Protein AF-A0A7X6ZP67-F1 (afdb_monomer_lite)

Foldseek 3Di:
DADDDDDDDPDDCPVVRVVRRVVCCVVDVDDDDDWDADPVRDIDDDD

Radius of gyration: 11.61 Å; chains: 1; bounding box: 24×19×29 Å

pLDDT: mean 91.68, std 7.62, range [53.25, 96.88]

Sequence (47 aa):
MGGLFGVISKRECVNELFYGTDYHSHLGTKRAGMAVINRDGLFARSI

Structure (mmCIF, N/CA/C/O backbone):
data_AF-A0A7X6ZP67-F1
#
_entry.id   AF-A0A7X6ZP67-F1
#
loop_
_atom_site.group_PDB
_atom_site.id
_atom_site.type_symbol
_atom_site.label_atom_id
_atom_site.label_alt_id
_atom_site.label_comp_id
_atom_site.label_asym_id
_atom_site.label_entity_id
_atom_site.label_seq_id
_atom_site.pdbx_PDB_ins_code
_atom_site.Cartn_x
_atom_site.Cartn_y
_atom_site.Cartn_z
_atom_site.occupancy
_atom_site.B_iso_or_equiv
_atom_site.auth_seq_id
_atom_site.auth_comp_id
_atom_site.auth_asym_id
_atom_site.auth_atom_id
_atom_site.pdbx_PDB_model_num
ATOM 1 N N . MET A 1 1 ? 13.366 -0.325 -11.011 1.00 77.56 1 MET A N 1
ATOM 2 C CA . MET A 1 1 ? 13.469 0.301 -9.678 1.00 77.56 1 MET A CA 1
ATOM 3 C C . MET A 1 1 ? 12.206 -0.077 -8.907 1.00 77.56 1 MET A C 1
ATOM 5 O O . MET A 1 1 ? 11.416 -0.856 -9.429 1.00 77.56 1 MET A O 1
ATOM 9 N N . GLY A 1 2 ? 12.045 0.345 -7.661 1.00 88.12 2 GLY A N 1
ATOM 10 C CA . GLY A 1 2 ? 10.824 0.132 -6.883 1.00 88.12 2 GLY A CA 1
ATOM 11 C C . GLY A 1 2 ? 10.574 1.361 -6.019 1.00 88.12 2 GLY A C 1
ATOM 12 O O . GLY A 1 2 ? 11.496 2.150 -5.816 1.00 88.12 2 GLY A O 1
ATOM 13 N N . GLY A 1 3 ? 9.344 1.536 -5.550 1.00 91.88 3 GLY A N 1
ATOM 14 C CA . GLY A 1 3 ? 8.957 2.638 -4.673 1.00 91.88 3 GLY A CA 1
ATOM 15 C C . GLY A 1 3 ? 8.173 2.125 -3.472 1.00 91.88 3 GLY A C 1
ATOM 16 O O . GLY A 1 3 ? 7.550 1.067 -3.54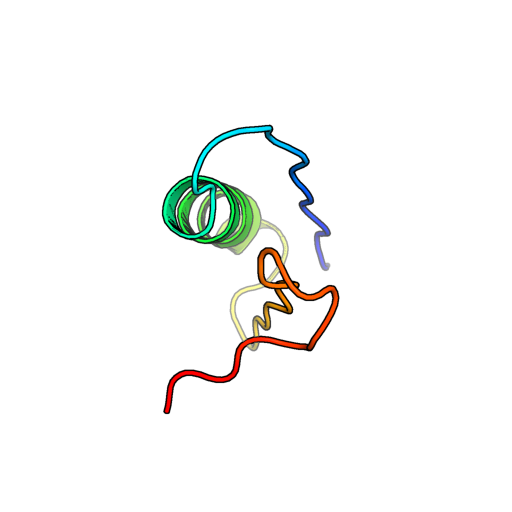4 1.00 91.88 3 GLY A O 1
ATOM 17 N N . LEU A 1 4 ? 8.205 2.880 -2.376 1.00 94.88 4 LEU A N 1
ATOM 18 C CA . LEU A 1 4 ? 7.383 2.640 -1.194 1.00 94.88 4 LEU A CA 1
ATOM 19 C C . LEU A 1 4 ? 6.612 3.919 -0.870 1.00 94.88 4 LEU A C 1
ATOM 21 O O . LEU A 1 4 ? 7.174 5.012 -0.914 1.00 94.88 4 LEU A O 1
ATOM 25 N N . PHE A 1 5 ? 5.330 3.772 -0.559 1.00 95.75 5 PHE A N 1
ATOM 26 C CA . PHE A 1 5 ? 4.452 4.848 -0.119 1.00 95.75 5 PHE A CA 1
ATOM 27 C C . PHE A 1 5 ? 3.689 4.384 1.126 1.00 95.75 5 PHE A C 1
ATOM 29 O O . PHE A 1 5 ? 3.356 3.205 1.246 1.00 95.75 5 PHE A O 1
ATOM 36 N N . GLY A 1 6 ? 3.435 5.294 2.063 1.00 96.19 6 GLY A N 1
ATOM 37 C CA . GLY A 1 6 ? 2.731 4.994 3.305 1.00 96.19 6 GLY A CA 1
ATOM 38 C C . GLY A 1 6 ? 2.000 6.220 3.835 1.00 96.19 6 GLY A C 1
ATOM 39 O O . GLY A 1 6 ? 2.463 7.346 3.670 1.00 96.19 6 GLY A O 1
ATOM 40 N N . VAL A 1 7 ? 0.857 5.991 4.478 1.00 96.75 7 VAL A N 1
ATOM 41 C CA . VAL A 1 7 ? 0.001 7.035 5.049 1.00 96.75 7 VAL A CA 1
ATOM 42 C C . VAL A 1 7 ? -0.538 6.579 6.404 1.00 96.75 7 VAL A C 1
ATOM 44 O O . VAL A 1 7 ? -0.844 5.404 6.600 1.00 96.75 7 VAL A O 1
ATOM 47 N N . ILE A 1 8 ? -0.637 7.515 7.350 1.00 95.50 8 ILE A N 1
ATOM 48 C CA . ILE A 1 8 ? -1.277 7.322 8.655 1.00 95.50 8 ILE A CA 1
ATOM 49 C C . ILE A 1 8 ? -2.289 8.449 8.834 1.00 95.50 8 ILE A C 1
ATOM 51 O O . ILE A 1 8 ? -1.943 9.624 8.721 1.00 95.50 8 ILE A O 1
ATOM 55 N N . SER A 1 9 ? -3.537 8.099 9.136 1.00 94.44 9 SER A N 1
ATOM 56 C CA . SER A 1 9 ? -4.621 9.062 9.314 1.00 94.44 9 SER A CA 1
ATOM 57 C C . SER A 1 9 ? -5.580 8.613 10.412 1.00 94.44 9 SER A C 1
ATOM 59 O O . SER A 1 9 ? -5.755 7.424 10.665 1.00 94.44 9 SER A O 1
ATOM 61 N N . LYS A 1 10 ? -6.237 9.581 11.063 1.00 93.38 10 LYS A N 1
ATOM 62 C CA . LYS A 1 10 ? -7.377 9.316 11.963 1.00 93.38 10 LYS A CA 1
ATOM 63 C C . LYS A 1 10 ? -8.661 8.987 11.186 1.00 93.38 10 LYS A C 1
ATOM 65 O O . LYS A 1 10 ? -9.651 8.568 11.782 1.00 93.38 10 LYS A O 1
ATOM 70 N N . ARG A 1 11 ? -8.665 9.234 9.873 1.00 92.88 11 ARG A N 1
ATOM 71 C CA . ARG A 1 11 ? -9.756 8.939 8.937 1.00 92.88 11 ARG A CA 1
ATOM 72 C C . ARG A 1 11 ? -9.341 7.785 8.021 1.00 92.88 11 ARG A C 1
ATOM 74 O O . ARG A 1 11 ? -8.181 7.386 8.007 1.00 92.88 11 ARG A O 1
ATOM 81 N N . GLU A 1 12 ? -10.298 7.230 7.285 1.00 92.81 12 GLU A N 1
ATOM 82 C CA . GLU A 1 12 ? -10.007 6.189 6.298 1.00 92.81 12 GLU A CA 1
ATOM 83 C C . GLU A 1 12 ? -9.071 6.734 5.210 1.00 92.81 12 GLU A C 1
ATOM 85 O O . GLU A 1 12 ? -9.354 7.770 4.618 1.00 92.81 12 GLU A O 1
ATOM 90 N N . CYS A 1 13 ? -7.953 6.042 4.980 1.00 94.94 13 CYS A N 1
ATOM 91 C CA . CYS A 1 13 ? -6.866 6.478 4.093 1.00 94.94 13 CYS A CA 1
ATOM 92 C C . CYS A 1 13 ? -6.497 5.427 3.032 1.00 94.94 13 CYS A C 1
ATOM 94 O O . CYS A 1 13 ? -5.438 5.497 2.413 1.00 94.94 13 CYS A O 1
ATOM 96 N N . VAL A 1 14 ? -7.373 4.442 2.795 1.00 94.88 14 VAL A N 1
ATOM 97 C CA . VAL A 1 14 ? -7.131 3.360 1.822 1.00 94.88 14 VAL A CA 1
ATOM 98 C C . VAL A 1 14 ? -6.946 3.924 0.409 1.00 94.88 14 VAL A C 1
ATOM 100 O O . VAL A 1 14 ? -6.011 3.545 -0.291 1.00 94.88 14 VAL A O 1
ATOM 103 N N . ASN A 1 15 ? -7.783 4.888 0.012 1.00 95.62 15 ASN A N 1
ATOM 104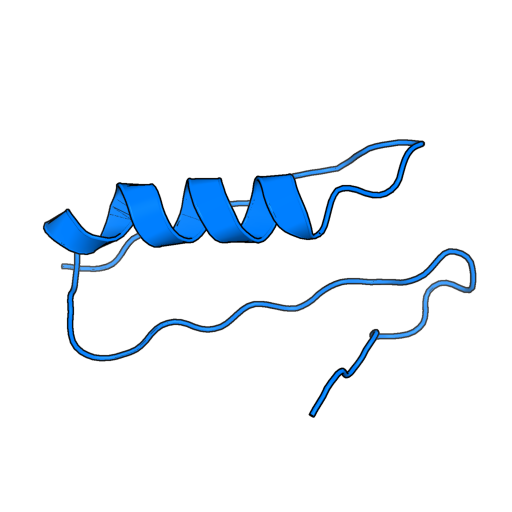 C CA . ASN A 1 15 ? -7.682 5.540 -1.297 1.00 95.62 15 ASN A CA 1
ATOM 105 C C . ASN A 1 15 ? -6.395 6.361 -1.434 1.00 95.62 15 ASN A C 1
ATOM 107 O O . ASN A 1 15 ? -5.758 6.342 -2.481 1.00 95.62 15 ASN A O 1
ATOM 111 N N . GLU A 1 16 ? -5.987 7.060 -0.376 1.00 96.88 16 GLU A N 1
ATOM 112 C CA . GLU A 1 16 ? -4.750 7.847 -0.358 1.00 96.88 16 GLU A CA 1
ATOM 113 C C . GLU A 1 16 ? -3.528 6.930 -0.525 1.00 96.88 16 GLU A C 1
ATOM 115 O O . GLU A 1 16 ? -2.640 7.228 -1.324 1.00 96.88 16 GLU A O 1
ATOM 120 N N . LEU A 1 17 ? -3.523 5.775 0.155 1.00 96.06 17 LEU A N 1
ATOM 121 C CA . LEU A 1 17 ? -2.505 4.734 -0.009 1.00 96.06 17 LEU A CA 1
ATOM 122 C C . LEU A 1 17 ? -2.462 4.187 -1.444 1.00 96.06 17 LEU A C 1
ATOM 124 O O . LEU A 1 17 ? -1.374 4.023 -2.000 1.00 96.06 17 LEU A O 1
ATOM 128 N N . PHE A 1 18 ? -3.626 3.942 -2.052 1.00 95.25 18 PHE A N 1
ATOM 129 C CA . PHE A 1 18 ? -3.736 3.456 -3.428 1.00 95.25 18 PHE A CA 1
ATOM 130 C C . PHE A 1 18 ? -3.178 4.457 -4.437 1.00 95.25 18 PHE A C 1
ATOM 132 O O . PHE A 1 18 ? -2.260 4.119 -5.184 1.00 95.25 18 PHE A O 1
ATOM 139 N N . TYR A 1 19 ? -3.661 5.701 -4.423 1.00 96.06 19 TYR A N 1
ATOM 140 C CA . TYR A 1 19 ? -3.215 6.715 -5.380 1.00 96.06 19 TYR A CA 1
ATOM 141 C C . TYR A 1 19 ? -1.739 7.085 -5.196 1.00 96.06 19 TYR A C 1
ATOM 143 O O . TYR A 1 19 ? -1.034 7.292 -6.183 1.00 96.06 19 TYR A O 1
ATOM 151 N N . GLY A 1 20 ? -1.236 7.119 -3.958 1.00 95.38 20 GLY A N 1
ATOM 152 C CA . GLY A 1 20 ? 0.190 7.342 -3.710 1.00 95.38 20 GLY A CA 1
ATOM 153 C C . GLY A 1 20 ? 1.073 6.184 -4.185 1.00 95.38 20 GLY A C 1
ATOM 154 O O . GLY A 1 20 ? 2.173 6.412 -4.686 1.00 95.38 20 GLY A O 1
ATOM 155 N N . THR A 1 21 ? 0.581 4.944 -4.097 1.00 95.12 21 THR A N 1
ATOM 156 C CA . THR A 1 21 ? 1.266 3.774 -4.668 1.00 95.12 21 THR A CA 1
ATOM 157 C C . THR A 1 21 ? 1.269 3.824 -6.198 1.00 95.12 21 THR A C 1
ATOM 159 O O . THR A 1 21 ? 2.319 3.610 -6.803 1.00 95.12 21 THR A O 1
ATOM 162 N N . ASP A 1 22 ? 0.137 4.155 -6.826 1.00 94.50 22 ASP A N 1
ATOM 163 C CA . ASP A 1 22 ? 0.018 4.252 -8.288 1.00 94.50 22 ASP A CA 1
ATOM 164 C C . ASP A 1 22 ? 0.872 5.387 -8.879 1.00 94.50 22 ASP A C 1
ATOM 166 O O . ASP A 1 22 ? 1.469 5.240 -9.945 1.00 94.50 22 ASP A O 1
ATOM 170 N N . TYR A 1 23 ? 1.051 6.491 -8.146 1.00 95.00 23 TYR A N 1
ATOM 171 C CA . TYR A 1 23 ? 1.965 7.560 -8.555 1.00 95.00 23 TYR A CA 1
ATOM 172 C C . TYR A 1 23 ? 3.407 7.054 -8.758 1.00 95.00 23 TYR A C 1
ATOM 174 O O . TYR A 1 23 ? 4.122 7.524 -9.648 1.00 95.00 23 TYR A O 1
ATOM 182 N N . HIS A 1 24 ? 3.836 6.047 -7.990 1.00 94.75 24 HIS A N 1
ATOM 183 C CA . HIS A 1 24 ? 5.148 5.406 -8.118 1.00 94.75 24 HIS A CA 1
ATOM 184 C C . HIS A 1 24 ? 5.244 4.375 -9.256 1.00 94.75 24 HIS A C 1
ATOM 186 O O . HIS A 1 24 ? 6.293 3.744 -9.400 1.00 94.75 24 HIS A O 1
ATOM 192 N N . SER A 1 25 ? 4.230 4.228 -10.115 1.00 91.50 25 SER A N 1
ATOM 193 C CA . SER A 1 25 ? 4.269 3.318 -11.274 1.00 91.50 25 SER A CA 1
ATOM 194 C C . SER A 1 25 ? 5.455 3.581 -12.217 1.00 91.50 25 SER A C 1
ATOM 196 O O . SER A 1 25 ? 5.980 2.656 -12.836 1.00 91.50 25 SER A O 1
ATOM 198 N N . HIS A 1 26 ? 5.967 4.816 -12.269 1.00 93.38 26 HIS A N 1
ATOM 199 C CA . HIS A 1 26 ? 7.192 5.155 -13.006 1.00 93.38 26 HIS A CA 1
ATOM 200 C C . HIS A 1 26 ? 8.469 4.519 -12.418 1.00 93.38 26 HIS A C 1
ATOM 202 O O . HIS A 1 26 ? 9.462 4.357 -13.127 1.00 93.38 26 HIS A O 1
ATOM 208 N N . LEU A 1 27 ? 8.462 4.136 -11.138 1.00 94.50 27 LEU A N 1
ATOM 209 C CA . LEU A 1 27 ? 9.575 3.447 -10.483 1.00 94.50 27 LEU A CA 1
ATOM 210 C C . LEU A 1 27 ? 9.547 1.941 -10.766 1.00 94.50 27 LEU A C 1
A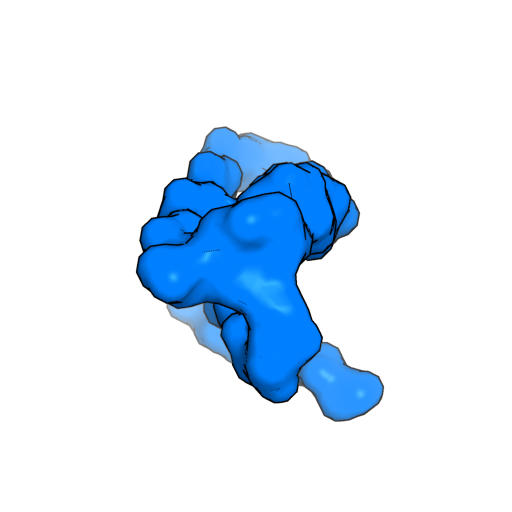TOM 212 O O . LEU A 1 27 ? 10.615 1.326 -10.835 1.00 94.50 27 LEU A O 1
ATOM 216 N N . GLY A 1 28 ? 8.365 1.357 -10.989 1.00 92.56 28 GLY A N 1
ATOM 217 C CA . GLY A 1 28 ? 8.191 -0.045 -11.364 1.00 92.56 28 GLY A CA 1
ATOM 218 C C . GLY A 1 28 ? 6.748 -0.389 -11.748 1.00 92.56 28 GLY A C 1
ATOM 219 O O . GLY A 1 28 ? 5.816 -0.047 -11.036 1.00 92.56 28 GLY A O 1
ATOM 220 N N . THR A 1 29 ? 6.575 -1.127 -12.850 1.00 92.31 29 THR A N 1
ATOM 221 C CA . THR A 1 29 ? 5.263 -1.378 -13.488 1.00 92.31 29 THR A CA 1
ATOM 222 C C . THR A 1 29 ? 4.768 -2.824 -13.388 1.00 92.31 29 THR A C 1
ATOM 224 O O . THR A 1 29 ? 3.695 -3.153 -13.883 1.00 92.31 29 THR A O 1
ATOM 227 N N . LYS A 1 30 ? 5.554 -3.732 -12.794 1.00 93.38 30 LYS A N 1
ATOM 228 C CA . LYS A 1 30 ? 5.268 -5.178 -12.848 1.00 93.38 30 LYS A CA 1
ATOM 229 C C . LYS A 1 30 ? 4.352 -5.667 -11.725 1.00 93.38 30 LYS A C 1
ATOM 231 O O . LYS A 1 30 ? 3.547 -6.565 -11.952 1.00 93.38 30 LYS A O 1
ATOM 236 N N . ARG A 1 31 ? 4.554 -5.183 -10.496 1.00 92.56 31 ARG A N 1
ATOM 237 C CA . ARG A 1 31 ? 3.857 -5.647 -9.285 1.00 92.56 31 ARG A CA 1
ATOM 238 C C . ARG A 1 31 ? 3.753 -4.505 -8.282 1.00 92.56 31 ARG A C 1
ATOM 240 O O . ARG A 1 31 ? 4.739 -3.805 -8.072 1.00 92.56 31 ARG A O 1
ATOM 247 N N . ALA A 1 32 ? 2.600 -4.403 -7.633 1.00 93.50 32 ALA A N 1
ATOM 248 C CA . ALA A 1 32 ? 2.349 -3.529 -6.494 1.00 93.50 32 ALA A CA 1
ATOM 249 C C . ALA A 1 32 ? 1.589 -4.312 -5.412 1.00 93.50 32 ALA A C 1
ATOM 251 O O . ALA A 1 32 ? 0.994 -5.354 -5.694 1.00 93.50 32 ALA A O 1
ATOM 252 N N . GLY A 1 33 ? 1.630 -3.826 -4.175 1.00 93.00 33 GLY A N 1
ATOM 253 C CA . GLY A 1 33 ? 0.917 -4.416 -3.049 1.00 93.00 33 GLY A CA 1
ATOM 254 C C . GLY A 1 33 ? 0.704 -3.385 -1.951 1.00 93.00 33 GLY A C 1
ATOM 255 O O . GLY A 1 33 ? 1.523 -2.487 -1.775 1.00 93.00 33 GLY A O 1
ATOM 256 N N . MET A 1 34 ? -0.401 -3.521 -1.224 1.00 95.12 34 MET A N 1
ATOM 257 C CA . MET A 1 34 ? -0.756 -2.654 -0.104 1.00 95.12 34 MET A CA 1
ATOM 258 C C . MET A 1 34 ? -1.183 -3.505 1.086 1.00 95.12 34 MET A C 1
ATOM 260 O O . MET A 1 34 ? -1.781 -4.567 0.916 1.00 95.12 34 MET A O 1
ATOM 264 N N . ALA A 1 35 ? -0.903 -3.014 2.288 1.00 95.38 35 ALA A N 1
ATOM 265 C CA . ALA A 1 35 ? -1.422 -3.559 3.531 1.00 95.38 35 ALA A CA 1
ATOM 266 C C . ALA A 1 35 ? -1.971 -2.404 4.3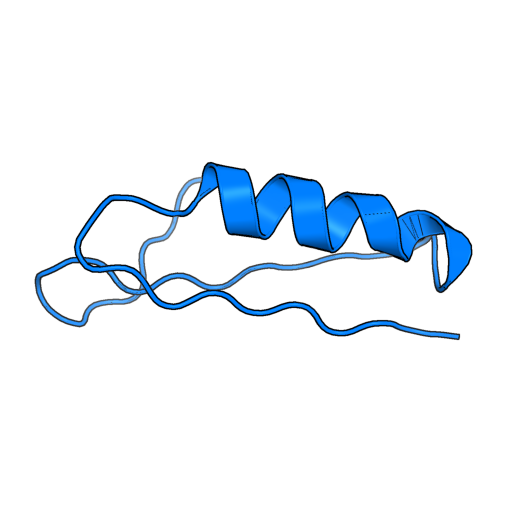67 1.00 95.38 35 ALA A C 1
ATOM 268 O O . ALA A 1 35 ? -1.331 -1.360 4.488 1.00 95.38 35 ALA A O 1
ATOM 269 N N . VAL A 1 36 ? -3.155 -2.595 4.938 1.00 94.88 36 VAL A N 1
ATOM 270 C CA . VAL A 1 36 ? -3.838 -1.601 5.771 1.00 94.88 36 VAL A CA 1
ATOM 271 C C . VAL A 1 36 ? -4.288 -2.255 7.062 1.00 94.88 36 VAL A C 1
ATOM 273 O O . VAL A 1 36 ? -4.669 -3.424 7.074 1.00 94.88 36 VAL A O 1
ATOM 276 N N . ILE A 1 37 ? -4.250 -1.491 8.148 1.00 94.50 37 ILE A N 1
ATOM 277 C CA . ILE A 1 37 ? -4.820 -1.885 9.436 1.00 94.50 37 ILE A CA 1
ATOM 278 C C . ILE A 1 37 ? -6.167 -1.190 9.620 1.00 94.50 37 ILE A C 1
ATOM 280 O O . ILE A 1 37 ? -6.325 -0.018 9.270 1.00 94.50 37 ILE A O 1
ATOM 284 N N . ASN A 1 38 ? -7.151 -1.917 10.138 1.00 90.81 38 ASN A N 1
ATOM 285 C CA . ASN A 1 38 ? -8.442 -1.350 10.498 1.00 90.81 38 ASN A CA 1
ATOM 286 C C . ASN A 1 38 ? -8.382 -0.707 11.899 1.00 90.81 38 ASN A C 1
ATOM 288 O O . ASN A 1 38 ? -7.352 -0.718 12.576 1.00 90.81 38 ASN A O 1
ATOM 292 N N . ARG A 1 39 ? -9.511 -0.150 12.349 1.00 88.75 39 ARG A N 1
ATOM 293 C CA . ARG A 1 39 ? -9.615 0.495 13.670 1.00 88.75 39 ARG A CA 1
ATOM 294 C C . ARG A 1 39 ? -9.389 -0.461 14.845 1.00 88.75 39 ARG A C 1
ATOM 296 O O . ARG A 1 39 ? -8.997 0.003 15.908 1.00 88.75 39 ARG A O 1
ATOM 303 N N . ASP A 1 40 ? -9.585 -1.760 14.638 1.00 91.56 40 ASP A N 1
ATOM 304 C CA . ASP A 1 40 ? -9.365 -2.809 15.641 1.00 91.56 40 ASP A CA 1
ATOM 305 C C . ASP A 1 40 ? -7.900 -3.281 15.679 1.00 91.56 40 ASP A C 1
ATOM 307 O O . ASP A 1 40 ? -7.557 -4.205 16.414 1.00 91.56 40 ASP A O 1
ATOM 311 N N . GLY A 1 41 ? -7.022 -2.674 14.869 1.00 90.75 41 GLY A N 1
ATOM 312 C CA . GLY A 1 41 ? -5.615 -3.060 14.751 1.00 90.75 41 GLY A CA 1
ATOM 313 C C . GLY A 1 41 ? -5.388 -4.341 13.944 1.00 90.75 41 GLY A C 1
ATOM 314 O O . GLY A 1 41 ? -4.280 -4.875 13.942 1.00 90.75 41 GLY A O 1
ATOM 315 N N . LEU A 1 42 ? -6.411 -4.842 13.250 1.00 93.19 42 LEU A N 1
ATOM 316 C CA . LEU A 1 42 ? -6.329 -6.035 12.413 1.00 93.19 42 LEU A CA 1
ATOM 317 C C . LEU A 1 42 ? -6.003 -5.659 10.969 1.00 93.19 42 LEU A C 1
ATOM 319 O O . LEU A 1 42 ? -6.461 -4.637 10.459 1.00 93.19 42 LEU A O 1
ATOM 323 N N . PHE A 1 43 ? -5.259 -6.521 10.274 1.00 92.12 43 PHE A N 1
ATOM 324 C CA . PHE A 1 43 ? -5.038 -6.349 8.841 1.00 92.12 43 PHE A CA 1
ATOM 325 C C . PHE A 1 43 ? -6.357 -6.458 8.073 1.00 92.12 43 PHE A C 1
ATOM 327 O O . PHE A 1 43 ? -7.036 -7.491 8.101 1.00 92.12 43 PHE A O 1
ATOM 334 N N . ALA A 1 44 ? -6.696 -5.384 7.366 1.00 88.81 44 ALA A N 1
ATOM 335 C CA . ALA A 1 44 ? -7.817 -5.341 6.451 1.00 88.81 44 ALA A CA 1
ATOM 336 C C . ALA A 1 44 ? -7.431 -6.053 5.150 1.00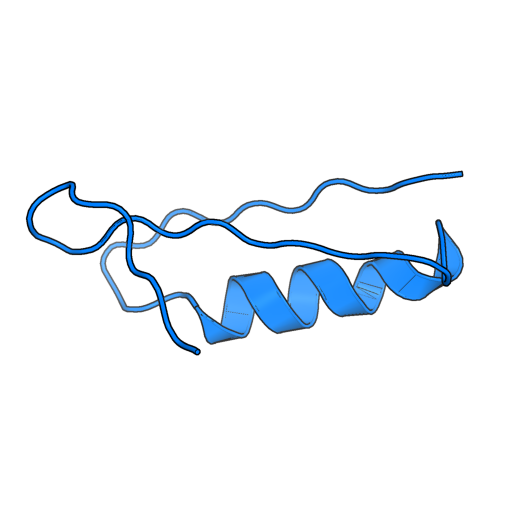 88.81 44 ALA A C 1
ATOM 338 O O . ALA A 1 44 ? -6.404 -5.762 4.537 1.00 88.81 44 ALA A O 1
ATOM 339 N N . ARG A 1 45 ? -8.274 -6.996 4.737 1.00 80.88 45 ARG A N 1
ATOM 340 C CA . ARG A 1 45 ? -8.136 -7.768 3.501 1.00 80.88 45 ARG A CA 1
ATOM 341 C C . ARG A 1 45 ? -9.407 -7.566 2.691 1.00 80.88 45 ARG A C 1
ATOM 343 O O . ARG A 1 45 ? -10.480 -7.950 3.143 1.00 80.88 45 ARG A O 1
ATOM 350 N N . SER A 1 46 ? -9.265 -6.947 1.528 1.00 67.88 46 SER A N 1
ATOM 351 C CA . SER A 1 46 ? -10.301 -6.881 0.501 1.00 67.88 46 SER A CA 1
ATOM 352 C C . SER A 1 46 ? -9.826 -7.764 -0.645 1.00 67.88 46 SER A C 1
ATOM 354 O O . SER A 1 46 ? -8.684 -7.609 -1.077 1.00 67.88 46 SER A O 1
ATOM 356 N N . ILE A 1 47 ? -10.655 -8.723 -1.057 1.00 53.25 47 ILE A N 1
ATOM 357 C CA . ILE A 1 47 ? -10.426 -9.534 -2.262 1.00 53.25 47 ILE A CA 1
ATOM 358 C C . ILE A 1 47 ? -11.045 -8.792 -3.440 1.00 53.25 47 ILE A C 1
ATOM 360 O O . ILE A 1 47 ? -12.154 -8.247 -3.239 1.00 53.25 47 ILE A O 1
#

Secondary structure (DSSP, 8-sta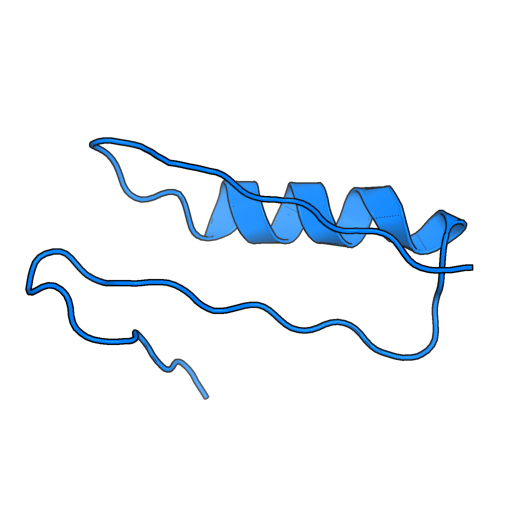te):
---------SS--HHHHHHHHHHGGGT-SS-----EE-TTSPEE---